Protein AF-G3V5D2-F1 (afdb_monomer_lite)

Secondary structure (DSSP, 8-state):
-PPPPPTT-TTS-HHHHSPPP------HHHHHHHHHHH--

Structure (mmCIF, N/CA/C/O backbone):
data_AF-G3V5D2-F1
#
_entry.id   AF-G3V5D2-F1
#
loop_
_atom_site.group_PDB
_atom_site.id
_atom_site.type_symbol
_atom_site.label_atom_id
_atom_site.label_alt_id
_atom_site.label_comp_id
_atom_site.label_asym_id
_atom_site.label_entity_id
_atom_site.label_seq_id
_atom_site.pdbx_PDB_ins_code
_atom_site.Cartn_x
_atom_site.Cartn_y
_atom_site.Cartn_z
_atom_site.occupancy
_atom_site.B_iso_or_equiv
_atom_site.auth_seq_id
_atom_site.auth_comp_id
_atom_site.auth_asym_id
_atom_site.auth_atom_id
_atom_site.pdbx_PDB_model_num
ATOM 1 N N . MET A 1 1 ? -2.996 -14.905 -27.862 1.00 76.25 1 MET A N 1
ATOM 2 C CA . MET A 1 1 ? -3.144 -14.851 -26.387 1.00 76.25 1 MET A CA 1
ATOM 3 C C . MET A 1 1 ? -2.613 -13.510 -25.888 1.00 76.25 1 MET A C 1
ATOM 5 O O . MET A 1 1 ? -1.589 -13.066 -26.396 1.00 76.25 1 MET A O 1
ATOM 9 N N . LYS A 1 2 ? -3.303 -12.826 -24.969 1.00 85.94 2 LYS A N 1
ATOM 10 C CA . LYS A 1 2 ? -2.890 -11.489 -24.501 1.00 85.94 2 LYS A CA 1
ATOM 11 C C . LYS A 1 2 ? -1.714 -11.621 -23.521 1.00 85.94 2 LYS A C 1
ATOM 13 O O . LYS A 1 2 ? -1.781 -12.441 -22.611 1.00 85.94 2 LYS A O 1
ATOM 18 N N . ARG A 1 3 ? -0.640 -10.845 -23.705 1.00 86.69 3 ARG A N 1
ATOM 19 C CA . ARG A 1 3 ? 0.518 -10.842 -22.789 1.00 86.69 3 ARG A CA 1
ATOM 20 C C . ARG A 1 3 ? 0.206 -9.969 -21.572 1.00 86.69 3 ARG A C 1
ATOM 22 O O . ARG A 1 3 ? -0.192 -8.819 -21.743 1.00 86.69 3 ARG A O 1
ATOM 29 N N . MET A 1 4 ? 0.374 -10.512 -20.368 1.00 88.44 4 MET A N 1
ATOM 30 C CA . MET A 1 4 ? 0.248 -9.748 -19.124 1.00 88.44 4 MET A CA 1
ATOM 31 C C . MET A 1 4 ? 1.560 -9.041 -18.785 1.00 88.44 4 MET A C 1
ATOM 33 O O . MET A 1 4 ? 2.645 -9.532 -19.097 1.00 88.44 4 MET A O 1
ATOM 37 N N . LEU A 1 5 ? 1.446 -7.876 -18.152 1.00 84.25 5 LEU A N 1
ATOM 38 C CA . LEU A 1 5 ? 2.594 -7.106 -17.694 1.00 84.25 5 LEU A CA 1
ATOM 39 C C . LEU A 1 5 ? 3.216 -7.744 -16.450 1.00 84.25 5 LEU A C 1
ATOM 41 O O . LEU A 1 5 ? 2.502 -8.174 -15.547 1.00 84.25 5 LEU A O 1
ATOM 45 N N . SER A 1 6 ? 4.547 -7.767 -16.385 1.00 85.56 6 SER A N 1
ATOM 46 C CA . SER A 1 6 ? 5.252 -8.240 -15.191 1.00 85.56 6 SER A CA 1
ATOM 47 C C . SER A 1 6 ? 5.285 -7.159 -14.104 1.00 85.56 6 SER A C 1
ATOM 49 O O . SER A 1 6 ? 5.290 -5.967 -14.398 1.00 85.56 6 SER A O 1
ATOM 51 N N . LEU A 1 7 ? 5.400 -7.561 -12.835 1.00 79.75 7 LEU A N 1
ATOM 52 C CA . LEU A 1 7 ? 5.543 -6.625 -11.705 1.00 79.75 7 LEU A CA 1
ATOM 53 C C . LEU A 1 7 ? 6.838 -5.797 -11.753 1.00 79.75 7 LEU A C 1
ATOM 55 O O . LEU A 1 7 ? 6.962 -4.788 -11.063 1.00 79.75 7 LEU A O 1
ATOM 59 N N . ARG A 1 8 ? 7.813 -6.240 -12.552 1.00 82.56 8 ARG A N 1
ATOM 60 C CA . ARG A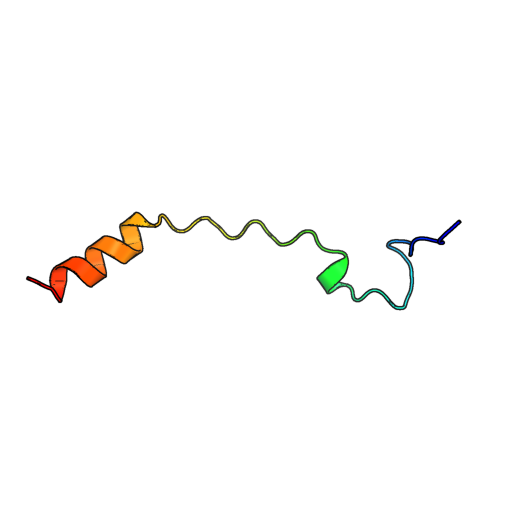 1 8 ? 9.095 -5.560 -12.763 1.00 82.56 8 ARG A CA 1
ATOM 61 C C . ARG A 1 8 ? 9.070 -4.632 -13.972 1.00 82.56 8 ARG A C 1
ATOM 63 O O . ARG A 1 8 ? 10.051 -3.929 -14.193 1.00 82.56 8 ARG A O 1
ATOM 70 N N . ASP A 1 9 ? 7.979 -4.628 -14.739 1.00 87.62 9 ASP A N 1
ATOM 71 C CA . ASP A 1 9 ? 7.843 -3.775 -15.911 1.00 87.62 9 ASP A CA 1
ATOM 72 C C . ASP A 1 9 ? 8.005 -2.308 -15.488 1.00 87.62 9 ASP A C 1
ATOM 74 O O . ASP A 1 9 ? 7.424 -1.844 -14.500 1.00 87.62 9 ASP A O 1
ATOM 78 N N . GLN A 1 10 ? 8.857 -1.590 -16.214 1.00 84.94 10 GLN A N 1
ATOM 79 C CA . GLN A 1 10 ? 9.232 -0.212 -15.911 1.00 84.94 10 GLN A CA 1
ATOM 80 C C . GLN A 1 10 ? 8.047 0.750 -16.063 1.00 84.94 10 GLN A C 1
ATOM 82 O O . GLN A 1 10 ? 8.035 1.822 -15.464 1.00 84.94 10 GLN A O 1
ATOM 87 N N . ARG A 1 11 ? 7.017 0.341 -16.816 1.00 85.94 11 ARG A N 1
ATOM 88 C CA . ARG A 1 11 ? 5.749 1.069 -16.944 1.00 85.94 11 ARG A CA 1
ATOM 89 C C . ARG A 1 11 ? 4.919 1.059 -15.658 1.00 85.94 11 ARG A C 1
ATOM 91 O O . ARG A 1 11 ? 4.065 1.926 -15.491 1.00 85.94 11 ARG A O 1
ATOM 98 N N . LEU A 1 12 ? 5.145 0.092 -14.764 1.00 82.00 12 LEU A N 1
ATOM 99 C CA . LEU A 1 12 ? 4.416 -0.048 -13.505 1.00 82.00 12 LEU A CA 1
ATOM 100 C C . LEU A 1 12 ? 5.074 0.818 -12.424 1.00 82.00 12 LEU A C 1
ATOM 102 O O . LEU A 1 12 ? 6.232 0.584 -12.057 1.00 82.00 12 LEU A O 1
ATOM 106 N N . LYS A 1 13 ? 4.340 1.802 -11.891 1.00 81.81 13 LYS A N 1
ATOM 107 C CA . LYS A 1 13 ? 4.846 2.678 -10.826 1.00 81.81 13 LYS A CA 1
ATOM 108 C C . LYS A 1 13 ? 4.957 1.899 -9.519 1.00 81.81 13 LYS A C 1
ATOM 110 O O . LYS A 1 13 ? 4.186 0.984 -9.249 1.00 81.81 13 LYS A O 1
ATOM 115 N N . GLU A 1 14 ? 5.887 2.292 -8.658 1.00 74.44 14 GLU A N 1
ATOM 116 C CA . GLU A 1 14 ? 6.127 1.615 -7.375 1.00 74.44 14 GLU A CA 1
ATOM 117 C C . GLU A 1 14 ? 4.887 1.591 -6.457 1.00 74.44 14 GLU A C 1
ATOM 119 O O . GLU A 1 14 ? 4.652 0.617 -5.745 1.00 74.44 14 GLU A O 1
ATOM 124 N N . LYS A 1 15 ? 4.020 2.608 -6.566 1.00 74.75 15 LYS A N 1
ATOM 125 C CA . LYS A 1 15 ? 2.722 2.683 -5.871 1.00 74.75 15 LYS A CA 1
ATOM 126 C C . LYS A 1 15 ? 1.749 1.568 -6.273 1.00 74.75 15 LYS A C 1
ATOM 128 O O . LYS A 1 15 ? 0.949 1.160 -5.441 1.00 74.75 15 LYS A O 1
ATOM 133 N N . ASP A 1 16 ? 1.851 1.074 -7.506 1.00 74.19 16 ASP A N 1
ATOM 134 C CA . ASP A 1 16 ? 1.042 -0.037 -8.022 1.00 74.19 16 ASP A CA 1
ATOM 135 C C . ASP A 1 16 ? 1.655 -1.402 -7.660 1.00 74.19 16 ASP A C 1
ATOM 137 O O . ASP A 1 16 ? 0.975 -2.426 -7.697 1.00 74.19 16 ASP A O 1
ATOM 141 N N . ARG A 1 17 ? 2.950 -1.428 -7.299 1.00 73.81 17 ARG A N 1
ATOM 142 C CA . ARG A 1 17 ? 3.664 -2.634 -6.840 1.00 73.81 17 ARG A CA 1
ATOM 143 C C . ARG A 1 17 ? 3.363 -2.950 -5.380 1.00 73.81 17 ARG A C 1
ATOM 145 O O . ARG A 1 17 ? 3.351 -4.120 -4.995 1.00 73.81 17 ARG A O 1
ATOM 152 N N . LEU A 1 18 ? 3.138 -1.925 -4.557 1.00 74.06 18 LEU A N 1
ATOM 153 C CA . LEU A 1 18 ? 2.723 -2.135 -3.179 1.00 74.06 18 LEU A CA 1
ATOM 154 C C . LEU A 1 18 ? 1.263 -2.585 -3.154 1.00 74.06 18 LEU A C 1
ATOM 156 O O . LEU A 1 18 ? 0.374 -1.877 -3.625 1.00 74.06 18 LEU A O 1
ATOM 160 N N . LYS A 1 19 ? 0.994 -3.727 -2.507 1.00 71.62 19 LYS A N 1
ATOM 161 C CA . LYS A 1 19 ? -0.373 -4.014 -2.064 1.00 71.62 19 LYS A CA 1
ATOM 162 C C . LYS A 1 19 ? -0.843 -2.805 -1.257 1.00 71.62 19 LYS A C 1
ATOM 164 O O . LYS A 1 19 ? -0.078 -2.356 -0.395 1.00 71.62 19 LYS A O 1
ATOM 169 N N . PRO A 1 20 ? -2.054 -2.277 -1.517 1.00 72.06 20 PRO A N 1
ATOM 170 C CA . PRO A 1 20 ? -2.566 -1.169 -0.734 1.00 72.06 20 PRO A CA 1
ATOM 171 C C . PRO A 1 20 ? -2.429 -1.569 0.729 1.00 72.06 20 PRO A C 1
ATOM 173 O O . PRO A 1 20 ? -2.926 -2.630 1.127 1.00 72.06 20 PRO A O 1
ATOM 176 N N . LYS A 1 21 ? -1.679 -0.768 1.506 1.00 70.56 21 LYS A N 1
ATOM 177 C CA . LYS A 1 21 ? -1.634 -0.942 2.959 1.00 70.56 21 LYS A CA 1
ATOM 178 C C . LYS A 1 21 ? -3.088 -1.050 3.373 1.00 70.56 21 LYS A C 1
ATOM 180 O O . LYS A 1 21 ? -3.874 -0.181 2.986 1.00 70.56 21 LYS A O 1
ATOM 185 N N . LYS A 1 22 ? -3.451 -2.158 4.035 1.00 69.25 22 LYS A N 1
ATOM 186 C CA . LYS A 1 22 ? -4.808 -2.356 4.545 1.00 69.25 22 LYS A CA 1
ATOM 187 C C . LYS A 1 22 ? -5.151 -1.050 5.238 1.00 69.25 22 LYS A C 1
ATOM 189 O O . LYS A 1 22 ? -4.498 -0.709 6.220 1.00 69.25 22 LYS A O 1
ATOM 194 N N . LYS A 1 23 ? -6.074 -0.277 4.653 1.00 69.25 23 LYS A N 1
ATOM 195 C CA . LYS A 1 23 ? -6.626 0.880 5.342 1.00 69.25 23 LYS A CA 1
ATOM 196 C C . LYS A 1 23 ? -7.112 0.283 6.650 1.00 69.25 23 LYS A C 1
ATOM 198 O O . LYS A 1 23 ? -7.881 -0.682 6.598 1.00 69.25 23 LYS A O 1
ATOM 203 N N . GLU A 1 24 ? -6.575 0.745 7.778 1.00 67.38 24 GLU A N 1
ATOM 204 C CA . GLU A 1 24 ? -7.184 0.434 9.063 1.00 67.38 24 GLU A CA 1
ATOM 205 C C . GLU A 1 24 ? -8.662 0.711 8.862 1.00 67.38 24 GLU A C 1
ATOM 207 O O . GLU A 1 24 ? -9.046 1.810 8.440 1.00 67.38 24 GLU A O 1
ATOM 212 N N . LYS A 1 25 ? -9.471 -0.342 8.987 1.00 68.75 25 LYS A N 1
ATOM 213 C CA . LYS A 1 25 ? -10.911 -0.191 8.960 1.00 68.75 25 LYS A CA 1
ATOM 214 C C . LYS A 1 25 ? -11.195 0.671 10.178 1.00 68.75 25 LYS A C 1
ATOM 216 O O . LYS A 1 25 ? -11.234 0.150 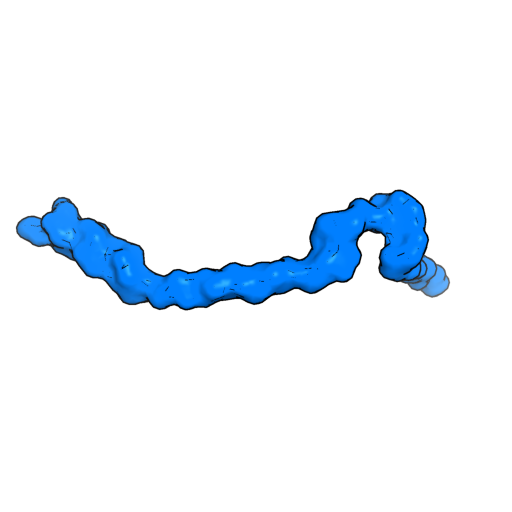11.282 1.00 68.75 25 LYS A O 1
ATOM 221 N N . LYS A 1 26 ? -11.286 1.989 9.997 1.00 70.12 26 LYS A N 1
ATOM 222 C CA . LYS A 1 26 ? -11.870 2.835 11.026 1.00 70.12 26 LYS A CA 1
ATOM 223 C C . LYS A 1 26 ? -13.260 2.274 11.241 1.00 70.12 26 LYS A C 1
ATOM 225 O O . LYS A 1 26 ? -13.973 2.062 10.254 1.00 70.12 26 LYS A O 1
ATOM 230 N N . ASP A 1 27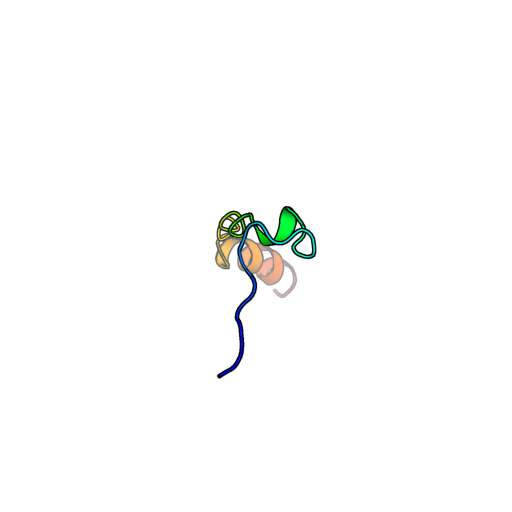 ? -13.588 1.958 12.487 1.00 69.75 27 ASP A N 1
ATOM 231 C CA . ASP A 1 27 ? -14.900 1.427 12.803 1.00 69.75 27 ASP A CA 1
ATOM 232 C C . ASP A 1 27 ? -15.950 2.366 12.211 1.00 69.75 27 ASP A C 1
ATOM 234 O O . ASP A 1 27 ? -15.943 3.563 12.517 1.00 69.75 27 ASP A O 1
ATOM 238 N N . PRO A 1 28 ? -16.852 1.869 11.348 1.00 68.62 28 PRO A N 1
ATOM 239 C CA . PRO A 1 28 ? -17.892 2.708 10.768 1.00 68.62 28 PRO A CA 1
ATOM 240 C C . PRO A 1 28 ? -18.800 3.301 11.858 1.00 68.62 28 PRO A C 1
ATOM 242 O O . PRO A 1 28 ? -19.478 4.292 11.611 1.00 68.62 28 PRO A O 1
ATOM 245 N N . SER A 1 29 ? -18.783 2.731 13.071 1.00 65.38 29 SER A N 1
ATOM 246 C CA . SER A 1 29 ? -19.468 3.257 14.255 1.00 65.38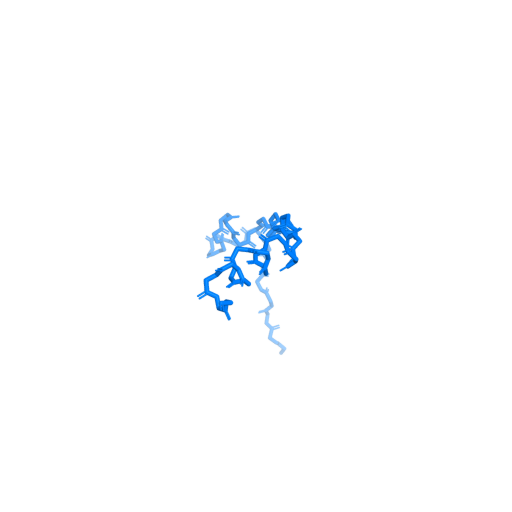 29 SER A CA 1
ATOM 247 C C . SER A 1 29 ? -18.862 4.560 14.784 1.00 65.38 29 SER A C 1
ATOM 249 O O . SER A 1 29 ? -19.604 5.442 15.202 1.00 65.38 29 SER A O 1
ATOM 251 N N . ALA A 1 30 ? -17.539 4.735 14.694 1.00 64.25 30 ALA A N 1
ATOM 252 C CA . ALA A 1 30 ? -16.864 5.935 15.197 1.00 64.25 30 ALA A CA 1
ATOM 253 C C . ALA A 1 30 ? -17.225 7.201 14.396 1.00 64.25 30 ALA A C 1
ATOM 255 O O . ALA A 1 30 ? -17.086 8.320 14.888 1.00 64.25 30 ALA A O 1
ATOM 256 N N . LEU A 1 31 ? -17.681 7.034 13.149 1.00 62.19 31 LEU A N 1
ATOM 257 C CA . LEU A 1 31 ? -18.229 8.127 12.341 1.00 62.19 31 LEU A CA 1
ATOM 258 C C . LEU A 1 31 ? -19.701 8.398 12.678 1.00 62.19 31 LEU A C 1
ATOM 260 O O . LEU A 1 31 ? -20.098 9.558 12.747 1.00 62.19 31 LEU A O 1
ATOM 264 N N . LYS A 1 32 ? -20.482 7.347 12.960 1.00 62.84 32 LYS A N 1
ATOM 265 C CA . LYS A 1 32 ? -21.914 7.462 13.274 1.00 62.84 32 LYS A CA 1
ATOM 266 C C . LYS A 1 32 ? -22.184 8.230 14.568 1.00 62.84 32 LYS A C 1
ATOM 268 O O . LYS A 1 32 ? -23.115 9.021 14.599 1.00 62.84 32 LYS A O 1
ATOM 273 N N . GLU A 1 33 ? -21.368 8.060 15.609 1.00 62.31 33 GLU A N 1
ATOM 274 C CA . GLU A 1 33 ? -21.555 8.781 16.882 1.00 62.31 33 GLU A CA 1
ATOM 275 C C . GLU A 1 33 ? -21.479 10.305 16.720 1.00 62.31 33 GLU A C 1
ATOM 277 O O . GLU A 1 33 ? -22.216 11.035 17.377 1.00 62.31 33 GLU A O 1
ATOM 282 N N . ARG A 1 34 ? -20.631 10.798 15.808 1.00 61.75 34 ARG A N 1
ATOM 283 C CA . ARG A 1 34 ? -20.516 12.239 15.545 1.00 61.75 34 ARG A CA 1
ATOM 284 C C . ARG A 1 34 ? -21.706 12.784 14.770 1.00 61.75 34 ARG A C 1
ATOM 286 O O . ARG A 1 34 ? -22.120 13.900 15.042 1.00 61.75 34 ARG A O 1
ATOM 293 N N . GLU A 1 35 ? -22.252 12.021 13.828 1.00 62.59 35 GLU A N 1
ATOM 294 C CA . GLU A 1 35 ? -23.414 12.449 13.039 1.00 62.59 35 GLU A CA 1
ATOM 295 C C . GLU A 1 35 ? -24.707 12.432 13.867 1.00 62.59 35 GLU A C 1
ATOM 297 O O . GLU A 1 35 ? -25.517 13.344 13.736 1.00 62.59 35 GLU A O 1
ATOM 302 N N . VAL A 1 36 ? -24.875 11.466 14.779 1.00 63.81 36 VAL A N 1
ATOM 303 C CA . VAL A 1 36 ? -26.074 11.356 15.635 1.00 63.81 36 VAL A CA 1
ATOM 304 C C . VAL A 1 36 ? -26.245 12.569 16.560 1.00 63.81 36 VAL A C 1
ATOM 306 O O . VAL A 1 36 ? -27.375 12.968 16.819 1.00 63.81 36 VAL A O 1
ATOM 309 N N . ILE A 1 37 ? -25.153 13.204 17.002 1.00 67.81 37 ILE A N 1
ATOM 310 C CA . ILE A 1 37 ? -25.209 14.400 17.863 1.00 67.81 37 ILE A CA 1
ATOM 311 C C . ILE A 1 37 ? -25.773 15.622 17.120 1.00 67.81 37 ILE A C 1
ATOM 313 O O . ILE A 1 37 ? -26.400 16.473 17.740 1.00 67.81 37 ILE A O 1
ATOM 317 N N . TYR A 1 38 ? -25.578 15.721 15.802 1.00 69.44 38 TYR A N 1
ATOM 318 C CA . TYR A 1 38 ? -26.073 16.856 15.010 1.00 69.44 38 TYR A CA 1
ATOM 319 C C . TYR A 1 38 ? -27.506 16.672 14.492 1.00 69.44 38 TYR A C 1
ATOM 321 O O . TYR A 1 38 ? -28.083 17.624 13.975 1.00 69.44 38 TYR A O 1
ATOM 329 N N . PHE A 1 39 ? -28.066 15.464 14.605 1.00 64.06 39 PHE A N 1
ATOM 330 C CA . PHE A 1 39 ? -29.39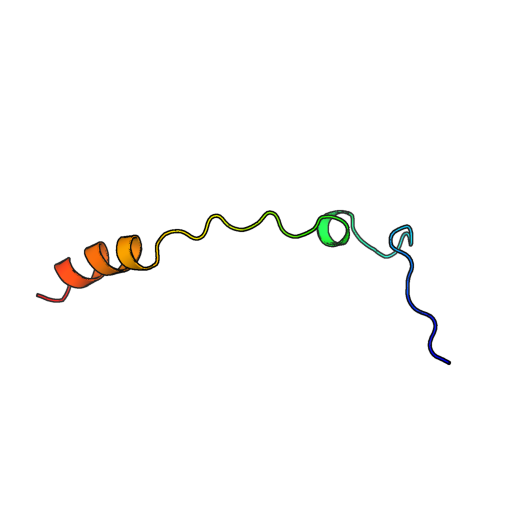5 15.108 14.093 1.00 64.06 39 PHE A CA 1
ATOM 331 C 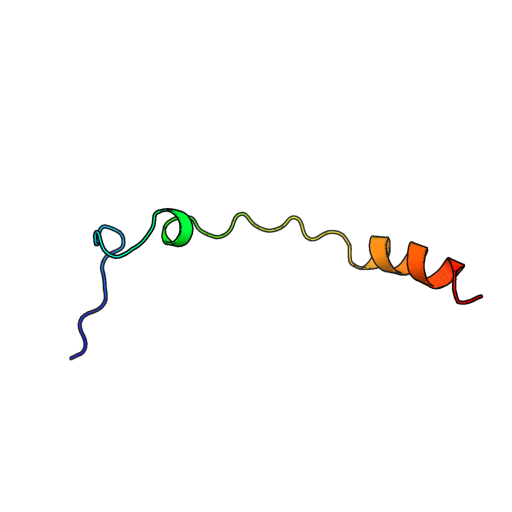C . PHE A 1 39 ? -30.429 14.809 15.199 1.00 64.06 39 PHE A C 1
ATOM 333 O O . PHE A 1 39 ? -31.488 14.257 14.893 1.00 64.06 39 PHE A O 1
ATOM 340 N N . GLN A 1 40 ? -30.141 15.161 16.457 1.00 55.56 40 GLN A N 1
ATOM 341 C CA . GLN A 1 40 ? -31.086 15.123 17.585 1.00 55.56 40 GLN A CA 1
ATOM 342 C C . GLN A 1 40 ? -31.637 16.523 17.869 1.00 55.56 40 GLN A C 1
ATOM 344 O O . GLN A 1 40 ? -32.854 16.610 18.143 1.00 55.56 40 GLN A O 1
#

Sequence (40 aa):
MKRMLSLRDQRLKEKDRLKPKKKEKKDPSALKEREVIYFQ

pLDDT: mean 73.06, std 8.74, range [55.56, 88.44]

Radius of gyration: 20.05 Å; chains: 1; bounding box: 40×32×44 Å

Foldseek 3Di:
DDDDDDLPPPVDDVVNNDDPPPPPPPPPVVVVVVVVVVVD

Organism: Homo sapiens (NCBI:txid9606)